Protein AF-A0A146KV59-F1 (afdb_monomer_lite)

Radius of gyration: 16.78 Å; chains: 1; bounding box: 34×30×45 Å

pLDDT: mean 91.23, std 6.35, range [60.94, 98.06]

Sequence (127 aa):
MALVHEIVENDPMISLMVKMTQGGEPTAEVKINKEGWMLCKAYLQYAERIRKFKVRPDDVWIVSFPKCGTTWSQEMLWLLRNNCDLEKANSTDLYTRAPFLELKAIIGDVDALPDTIETADRLPSPR

Foldseek 3Di:
DDWDKDFAPPDPVQVVVCVVCVVVFFGFRMQTDPVGDTAGPLLVVCVVVLVPQDDDPQEDDDDDPPPPCVLVVLLVVLCVVVVNPVVCSVVDDSCLSPNDLCPCSRPPDDPPDDNRVVSVNPDDPPD

Structure (mmCIF, N/CA/C/O backbone):
data_AF-A0A146KV59-F1
#
_entry.id   AF-A0A146KV59-F1
#
loop_
_atom_site.group_PDB
_atom_site.id
_atom_site.type_symbol
_atom_site.label_atom_id
_atom_site.label_alt_id
_atom_site.label_comp_id
_atom_site.label_asym_id
_atom_site.label_entity_id
_atom_site.label_seq_id
_atom_site.pdbx_PDB_ins_code
_atom_site.Cartn_x
_atom_site.Cartn_y
_atom_site.Cartn_z
_atom_site.occupancy
_atom_site.B_iso_or_equiv
_atom_site.auth_seq_id
_atom_site.auth_comp_id
_atom_site.auth_asym_id
_atom_site.auth_atom_id
_atom_site.pdbx_PDB_model_num
ATOM 1 N N . MET A 1 1 ? -5.390 -16.460 -13.932 1.00 60.94 1 MET A N 1
ATOM 2 C CA . MET A 1 1 ? -4.985 -15.819 -15.202 1.00 60.94 1 MET A CA 1
ATOM 3 C C . MET A 1 1 ? -3.623 -15.187 -14.974 1.00 60.94 1 MET A C 1
ATOM 5 O O . MET A 1 1 ? -3.490 -14.495 -13.971 1.00 60.94 1 MET A O 1
ATOM 9 N N . ALA A 1 2 ? -2.631 -15.497 -15.812 1.00 75.31 2 ALA A N 1
ATOM 10 C CA . ALA A 1 2 ? -1.270 -14.981 -15.659 1.00 75.31 2 ALA A CA 1
ATOM 11 C C . ALA A 1 2 ? -1.219 -13.462 -15.904 1.00 75.31 2 ALA A C 1
ATOM 13 O O . ALA A 1 2 ? -1.983 -12.945 -16.724 1.00 75.31 2 ALA A O 1
ATOM 14 N N . LEU A 1 3 ? -0.337 -12.759 -15.190 1.00 85.50 3 LEU A N 1
ATOM 15 C CA . LEU A 1 3 ? -0.108 -11.327 -15.373 1.00 85.50 3 LEU A CA 1
ATOM 16 C C . LEU A 1 3 ? 0.567 -11.069 -16.729 1.00 85.50 3 LEU A C 1
ATOM 18 O O . LEU A 1 3 ? 1.740 -11.386 -16.922 1.00 85.50 3 LEU A O 1
ATOM 22 N N . VAL A 1 4 ? -0.172 -10.471 -17.663 1.00 90.06 4 VAL A N 1
ATOM 23 C CA . VAL A 1 4 ? 0.376 -10.010 -18.945 1.00 90.06 4 VAL A CA 1
ATOM 24 C C . VAL A 1 4 ? 1.062 -8.665 -18.727 1.00 90.06 4 VAL A C 1
ATOM 26 O O . VAL A 1 4 ? 0.429 -7.735 -18.223 1.00 90.06 4 VAL A O 1
ATOM 29 N N . HIS A 1 5 ? 2.335 -8.570 -19.104 1.00 92.00 5 HIS A N 1
ATOM 30 C CA . HIS A 1 5 ? 3.131 -7.359 -18.954 1.00 92.00 5 HIS A CA 1
ATOM 31 C C . HIS A 1 5 ? 4.189 -7.230 -20.054 1.00 92.00 5 HIS A C 1
ATOM 33 O O . HIS A 1 5 ? 4.567 -8.219 -20.683 1.00 92.00 5 HIS A O 1
ATOM 39 N N . GLU A 1 6 ? 4.669 -6.009 -20.241 1.00 92.44 6 GLU A N 1
ATOM 40 C CA . GLU A 1 6 ? 5.762 -5.631 -21.131 1.00 92.44 6 GLU A CA 1
ATOM 41 C C . GLU A 1 6 ? 6.709 -4.711 -20.354 1.00 92.44 6 GLU A C 1
ATOM 43 O O . GLU A 1 6 ? 6.268 -3.746 -19.728 1.00 92.44 6 GLU A O 1
ATOM 48 N N . ILE A 1 7 ? 8.006 -5.022 -20.358 1.00 91.75 7 ILE A N 1
ATOM 49 C CA . ILE A 1 7 ? 9.025 -4.121 -19.814 1.00 91.75 7 ILE A CA 1
ATOM 50 C C . ILE A 1 7 ? 9.352 -3.104 -20.902 1.00 91.75 7 ILE A C 1
ATOM 52 O O . ILE A 1 7 ? 9.726 -3.479 -22.011 1.00 91.75 7 ILE A O 1
ATOM 56 N N . VAL A 1 8 ? 9.204 -1.825 -20.578 1.00 90.38 8 VAL A N 1
ATOM 57 C CA . VAL A 1 8 ? 9.475 -0.722 -21.493 1.00 90.38 8 VAL A CA 1
ATOM 58 C C . VAL A 1 8 ? 10.958 -0.376 -21.412 1.00 90.38 8 VAL A C 1
ATOM 60 O O . VAL A 1 8 ? 11.423 0.234 -20.450 1.00 90.38 8 VAL A O 1
ATOM 63 N N . GLU A 1 9 ? 11.712 -0.788 -22.425 1.00 89.06 9 GLU A N 1
ATOM 64 C CA . GLU A 1 9 ? 13.148 -0.530 -22.522 1.00 89.06 9 GLU A CA 1
ATOM 65 C C . GLU A 1 9 ? 13.442 0.733 -23.341 1.00 89.06 9 GLU A C 1
ATOM 67 O O . GLU A 1 9 ? 12.798 0.998 -24.353 1.00 89.06 9 GLU A O 1
ATOM 72 N N . ASN A 1 10 ? 14.470 1.486 -22.935 1.00 87.50 10 ASN A N 1
ATOM 73 C CA . ASN A 1 10 ? 15.012 2.638 -23.671 1.00 87.50 10 ASN A CA 1
ATOM 74 C C . ASN A 1 10 ? 14.010 3.772 -23.968 1.00 87.50 10 ASN A C 1
ATOM 76 O O . ASN A 1 10 ? 14.208 4.544 -24.907 1.00 87.50 10 ASN A O 1
ATOM 80 N N . ASP A 1 11 ? 12.953 3.909 -23.166 1.00 91.06 11 ASP A N 1
ATOM 81 C CA . ASP A 1 11 ? 12.012 5.016 -23.316 1.00 91.06 11 ASP A CA 1
ATOM 82 C C . ASP A 1 11 ? 12.653 6.350 -22.866 1.00 91.06 11 ASP A C 1
ATOM 84 O O . ASP A 1 11 ? 13.236 6.434 -21.771 1.00 91.06 11 ASP A O 1
ATOM 88 N N . PRO A 1 12 ? 12.576 7.413 -23.691 1.00 93.69 12 PRO A N 1
ATOM 89 C CA . PRO A 1 12 ? 13.221 8.688 -23.394 1.00 93.69 12 PRO A CA 1
ATOM 90 C C . PRO A 1 12 ? 12.582 9.418 -22.205 1.00 93.69 12 PRO A C 1
ATOM 92 O O . PRO A 1 12 ? 13.287 10.133 -21.490 1.00 93.69 12 PRO A O 1
ATOM 95 N N . MET A 1 13 ? 11.283 9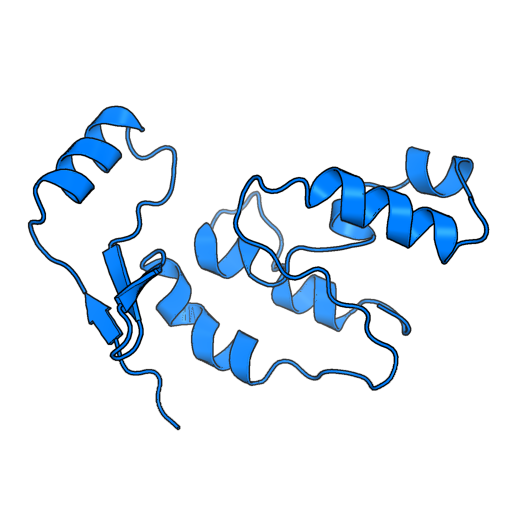.233 -21.956 1.00 90.88 13 MET A N 1
ATOM 96 C CA . MET A 1 13 ? 10.585 9.836 -20.819 1.00 90.88 13 MET A CA 1
ATOM 97 C C . MET A 1 13 ? 10.952 9.136 -19.516 1.00 90.88 13 MET A C 1
ATOM 99 O O . MET A 1 13 ? 11.248 9.813 -18.534 1.00 90.88 13 MET A O 1
ATOM 103 N N . ILE A 1 14 ? 11.006 7.803 -19.507 1.00 89.75 14 ILE A N 1
ATOM 104 C CA . ILE A 1 14 ? 11.480 7.036 -18.344 1.00 89.75 14 ILE A CA 1
ATOM 105 C C . ILE A 1 14 ? 12.922 7.431 -18.021 1.00 89.75 14 ILE A C 1
ATOM 107 O O . ILE A 1 14 ? 13.223 7.787 -16.882 1.00 89.75 14 ILE A O 1
ATOM 111 N N . SER A 1 15 ? 13.794 7.468 -19.032 1.00 89.69 15 SER A N 1
ATOM 112 C CA . SER A 1 15 ? 15.196 7.877 -18.868 1.00 89.69 15 SER A CA 1
ATOM 113 C C . SER A 1 15 ? 15.321 9.291 -18.289 1.00 89.69 15 SER A C 1
ATOM 115 O O . SER A 1 15 ? 16.149 9.548 -17.411 1.00 89.69 15 SER A O 1
ATOM 117 N N . LEU A 1 16 ? 14.474 10.217 -18.751 1.00 91.25 16 LEU A N 1
ATOM 118 C CA . LEU A 1 16 ? 14.406 11.573 -18.220 1.00 91.25 16 LEU A CA 1
ATOM 119 C C . LEU A 1 16 ? 13.928 11.590 -16.763 1.00 91.25 16 LEU A C 1
ATOM 121 O O . LEU A 1 16 ? 14.533 12.289 -15.953 1.00 91.25 16 LEU A O 1
ATOM 125 N N . MET A 1 17 ? 12.892 10.824 -16.413 1.00 89.94 17 MET A N 1
ATOM 126 C CA . MET A 1 17 ? 12.388 10.752 -15.039 1.00 89.94 17 MET A CA 1
ATOM 127 C C . MET A 1 17 ? 13.448 10.214 -14.081 1.00 89.94 17 MET A C 1
ATOM 129 O O . MET A 1 17 ? 13.712 10.875 -13.083 1.00 89.94 17 MET A O 1
ATOM 133 N N . VAL A 1 18 ? 14.126 9.109 -14.417 1.00 87.94 18 VAL A N 1
ATOM 134 C CA . VAL A 1 18 ? 15.225 8.558 -13.599 1.00 87.94 18 VAL A CA 1
ATOM 135 C C . VAL A 1 18 ? 16.309 9.609 -13.366 1.00 87.94 18 VAL A C 1
ATOM 137 O O . VAL A 1 18 ? 16.785 9.790 -12.244 1.00 87.94 18 VAL A O 1
ATOM 140 N N . LYS A 1 19 ? 16.687 10.343 -14.421 1.00 90.62 19 LYS A N 1
ATOM 141 C CA . LYS A 1 19 ? 17.673 11.423 -14.318 1.00 90.62 19 LYS A CA 1
ATOM 142 C C . LYS A 1 19 ? 17.198 12.550 -13.395 1.00 90.62 19 LYS A C 1
ATOM 144 O O . LYS A 1 19 ? 17.997 13.055 -12.611 1.00 90.62 19 LYS A O 1
ATOM 149 N N . MET A 1 20 ? 15.933 12.958 -13.490 1.00 91.44 20 MET A N 1
ATOM 150 C CA . MET A 1 20 ? 15.375 14.067 -12.703 1.00 91.44 20 MET A CA 1
ATOM 151 C C . MET A 1 20 ? 15.150 13.699 -11.236 1.00 91.44 20 MET A C 1
ATOM 153 O O . MET A 1 20 ? 15.333 14.547 -10.366 1.00 91.44 20 MET A O 1
ATOM 157 N N . THR A 1 21 ? 14.803 12.444 -10.952 1.00 88.94 21 THR A N 1
ATOM 158 C CA . THR A 1 21 ? 14.632 11.932 -9.585 1.00 88.94 21 THR A CA 1
ATOM 159 C C . THR A 1 21 ? 15.948 11.463 -8.966 1.00 88.94 21 THR A C 1
ATOM 161 O O . THR A 1 21 ? 15.970 11.121 -7.789 1.00 88.94 21 THR A O 1
ATOM 164 N N . GLN A 1 22 ? 17.045 11.440 -9.736 1.00 86.25 22 GLN A N 1
ATOM 165 C CA . GLN A 1 22 ? 18.354 10.905 -9.333 1.00 86.25 22 GLN A CA 1
ATOM 166 C C . GLN A 1 22 ? 18.269 9.452 -8.832 1.00 86.25 22 GLN A C 1
ATOM 168 O O . GLN A 1 22 ? 19.045 9.034 -7.976 1.00 86.25 22 GLN A O 1
ATOM 173 N N . GLY A 1 23 ? 17.293 8.689 -9.335 1.00 77.00 23 GLY A N 1
ATOM 174 C CA . GLY A 1 23 ? 16.987 7.339 -8.853 1.00 77.00 23 GLY A CA 1
ATOM 175 C C . GLY A 1 23 ? 16.379 7.278 -7.446 1.00 77.00 23 GLY A C 1
ATOM 176 O O . GLY A 1 23 ? 16.224 6.185 -6.914 1.00 77.00 23 GLY A O 1
ATOM 177 N N . GLY A 1 24 ? 16.027 8.418 -6.842 1.00 77.56 24 GLY A N 1
ATOM 178 C CA . GLY A 1 24 ? 15.402 8.480 -5.518 1.00 77.56 24 GLY A CA 1
ATOM 179 C C . GLY A 1 24 ? 13.941 8.031 -5.498 1.00 77.56 24 GLY A C 1
ATOM 180 O O . GLY A 1 24 ? 13.434 7.678 -4.440 1.00 77.56 24 GLY A O 1
ATOM 181 N N . GLU A 1 25 ? 13.280 8.013 -6.657 1.00 79.12 25 GLU A N 1
ATOM 182 C CA . GLU A 1 25 ? 11.899 7.553 -6.797 1.00 79.12 25 GLU A CA 1
ATOM 183 C C . GLU A 1 25 ? 11.819 6.438 -7.847 1.00 79.12 25 GLU A C 1
ATOM 185 O O . GLU A 1 25 ? 12.415 6.586 -8.924 1.00 79.12 25 GLU A O 1
ATOM 190 N N . PRO A 1 26 ? 11.074 5.350 -7.575 1.00 76.69 26 PRO A N 1
ATOM 191 C CA . PRO A 1 26 ? 10.822 4.299 -8.550 1.00 76.69 26 PRO A CA 1
ATOM 192 C C . PRO A 1 26 ? 10.158 4.866 -9.807 1.00 76.69 26 PRO A C 1
ATOM 194 O O . PRO A 1 26 ? 9.134 5.549 -9.735 1.00 76.69 26 PRO A O 1
ATOM 197 N N . THR A 1 27 ? 10.717 4.566 -10.976 1.00 81.44 27 THR A N 1
ATOM 198 C CA . THR A 1 27 ? 10.071 4.894 -12.247 1.00 81.44 27 THR A CA 1
ATOM 199 C C . THR A 1 27 ? 9.087 3.806 -12.658 1.00 81.44 27 THR A C 1
ATOM 201 O O . THR A 1 27 ? 9.054 2.724 -12.083 1.00 81.44 27 THR A O 1
ATOM 204 N N . ALA A 1 28 ? 8.202 4.115 -13.604 1.00 84.94 28 ALA A N 1
ATOM 205 C CA . ALA A 1 28 ? 7.216 3.164 -14.095 1.00 84.94 28 ALA A CA 1
ATOM 206 C C . ALA A 1 28 ? 7.728 2.541 -15.402 1.00 84.94 28 ALA A C 1
ATOM 208 O O . ALA A 1 28 ? 7.532 3.109 -16.474 1.00 84.94 28 ALA A O 1
ATOM 209 N N . GLU A 1 29 ? 8.436 1.412 -15.306 1.00 89.94 29 GLU A N 1
ATOM 210 C CA . GLU A 1 29 ? 9.076 0.734 -16.449 1.00 89.94 29 GLU A CA 1
ATOM 211 C C . GLU A 1 29 ? 8.312 -0.483 -16.958 1.00 89.94 29 GLU A C 1
ATOM 213 O O . GLU A 1 29 ? 8.763 -1.163 -17.878 1.00 89.94 29 GLU A O 1
ATOM 218 N N . VAL A 1 30 ? 7.168 -0.796 -16.358 1.00 91.44 30 VAL A N 1
ATOM 219 C CA . VAL A 1 30 ? 6.388 -1.971 -16.725 1.00 91.44 30 VAL A CA 1
ATOM 220 C C . VAL A 1 30 ? 4.994 -1.555 -17.129 1.00 91.44 30 VAL A C 1
ATOM 222 O O . VAL A 1 30 ? 4.228 -1.021 -16.329 1.00 91.44 30 VAL A O 1
ATOM 225 N N . LYS A 1 31 ? 4.644 -1.877 -18.368 1.00 91.88 31 LYS A N 1
ATOM 226 C CA . LYS A 1 31 ? 3.286 -1.780 -18.872 1.00 91.88 31 LYS A CA 1
ATOM 227 C C . LYS A 1 31 ? 2.540 -3.061 -18.523 1.00 91.88 31 LYS A C 1
ATOM 229 O O . LYS A 1 31 ? 2.897 -4.150 -18.969 1.00 91.88 31 LYS A O 1
ATOM 234 N N . ILE A 1 32 ? 1.505 -2.942 -17.708 1.00 89.56 32 ILE A N 1
ATOM 235 C CA . ILE A 1 32 ? 0.628 -4.042 -17.316 1.00 89.56 32 ILE A CA 1
ATOM 236 C C . ILE A 1 32 ? -0.606 -4.036 -18.208 1.00 89.56 32 ILE A C 1
ATOM 238 O O . ILE A 1 32 ? -1.188 -2.980 -18.433 1.00 89.56 32 ILE A O 1
ATOM 242 N N . ASN A 1 33 ? -1.026 -5.235 -18.631 1.00 82.62 33 ASN A N 1
ATOM 243 C CA . ASN A 1 33 ? -2.234 -5.532 -19.406 1.00 82.62 33 ASN A CA 1
ATOM 244 C C . ASN A 1 33 ? -2.347 -4.795 -20.770 1.00 82.62 33 ASN A C 1
ATOM 246 O O . ASN A 1 33 ? -1.432 -4.110 -21.218 1.00 82.62 33 ASN A O 1
ATOM 250 N N . LYS A 1 34 ? -3.466 -5.005 -21.487 1.00 68.00 34 LYS A N 1
ATOM 251 C CA . LYS A 1 34 ? -3.717 -4.380 -22.804 1.00 68.00 34 LYS A CA 1
ATOM 252 C C . LYS A 1 34 ? -4.083 -2.891 -22.722 1.00 68.00 34 LYS A C 1
ATOM 254 O O . LYS A 1 34 ? -3.958 -2.191 -23.720 1.00 68.00 34 LYS A O 1
ATOM 259 N N . GLU A 1 35 ? -4.553 -2.435 -21.567 1.00 72.25 35 GLU A N 1
ATOM 260 C CA . GLU A 1 35 ? -5.017 -1.066 -21.306 1.00 72.25 35 GLU A CA 1
ATOM 261 C C . GLU A 1 35 ? -3.846 -0.123 -21.001 1.00 72.25 35 GLU A C 1
ATOM 263 O O . GLU A 1 35 ? -3.964 1.079 -21.210 1.00 72.25 35 GLU A O 1
ATOM 268 N N . GLY A 1 36 ? -2.689 -0.667 -20.600 1.00 78.12 36 GLY A N 1
ATOM 269 C CA . GLY A 1 36 ? -1.426 0.064 -20.584 1.00 78.12 36 GLY A CA 1
ATOM 270 C C . GLY A 1 36 ? -1.116 0.809 -19.290 1.00 78.12 36 GLY A C 1
ATOM 271 O O . GLY A 1 36 ? -0.513 1.878 -19.338 1.00 78.12 36 GLY A O 1
ATOM 272 N N . TRP A 1 37 ? -1.501 0.254 -18.140 1.00 88.12 37 TRP A N 1
ATOM 273 C CA . TRP A 1 37 ? -1.133 0.812 -16.837 1.00 88.12 37 TRP A CA 1
ATOM 274 C C . TRP A 1 37 ? 0.375 0.710 -16.615 1.00 88.12 37 TRP A C 1
ATOM 276 O O . TRP A 1 37 ? 0.957 -0.352 -16.824 1.00 88.12 37 TRP A O 1
ATOM 286 N N . MET A 1 38 ? 0.998 1.793 -16.158 1.00 89.94 38 MET A N 1
ATOM 287 C CA . MET A 1 38 ? 2.435 1.836 -15.898 1.00 89.94 38 MET A CA 1
ATOM 288 C C . MET A 1 38 ? 2.702 1.595 -14.410 1.00 89.94 38 MET A C 1
ATOM 290 O O . MET A 1 38 ? 2.203 2.341 -13.568 1.00 89.94 38 MET A O 1
ATOM 294 N N . LEU A 1 39 ? 3.485 0.566 -14.087 1.00 91.44 39 LEU A N 1
ATOM 295 C CA . LEU A 1 39 ? 3.929 0.232 -12.732 1.00 91.44 39 LEU A CA 1
ATOM 296 C C . LEU A 1 39 ? 5.452 0.080 -12.678 1.00 91.44 39 LEU A C 1
ATOM 298 O O . LEU A 1 39 ? 6.118 -0.103 -13.698 1.00 91.44 39 LEU A O 1
ATOM 302 N N . CYS A 1 40 ? 5.998 0.138 -11.467 1.00 90.44 40 CYS A N 1
ATOM 303 C CA . CYS A 1 40 ? 7.418 -0.072 -11.209 1.00 90.44 40 CYS A CA 1
ATOM 304 C C . CYS A 1 40 ? 7.814 -1.529 -11.444 1.00 90.44 40 CYS A C 1
ATOM 306 O O . CYS A 1 40 ? 7.042 -2.450 -11.154 1.00 90.44 40 CYS A O 1
ATOM 308 N N . LYS A 1 41 ? 9.051 -1.762 -11.887 1.00 89.94 41 LYS A N 1
ATOM 309 C CA . LYS A 1 41 ? 9.573 -3.119 -12.119 1.00 89.94 41 LYS A CA 1
ATOM 310 C C . LYS A 1 41 ? 9.485 -4.042 -10.900 1.00 89.94 41 LYS A C 1
ATOM 312 O O . LYS A 1 41 ? 9.229 -5.236 -11.065 1.00 89.94 41 LYS A O 1
ATOM 317 N N . ALA A 1 42 ? 9.630 -3.491 -9.693 1.00 91.06 42 ALA A N 1
ATOM 318 C CA . ALA A 1 42 ? 9.488 -4.227 -8.437 1.00 91.06 42 ALA A CA 1
ATOM 319 C C . ALA A 1 42 ? 8.131 -4.945 -8.324 1.00 91.06 42 ALA A C 1
ATOM 321 O O . ALA A 1 42 ? 8.072 -6.064 -7.813 1.00 91.06 42 ALA A O 1
ATOM 322 N N . TYR A 1 43 ? 7.058 -4.379 -8.889 1.00 92.38 43 TYR A N 1
ATOM 323 C CA . TYR A 1 43 ? 5.707 -4.927 -8.776 1.00 92.38 43 TYR A CA 1
ATOM 324 C C . TYR A 1 43 ? 5.610 -6.370 -9.275 1.00 92.38 43 TYR A C 1
ATOM 326 O O . TYR A 1 43 ? 4.898 -7.182 -8.682 1.00 92.38 43 TYR A O 1
ATOM 334 N N . LEU A 1 44 ? 6.361 -6.720 -10.323 1.00 92.25 44 LEU A N 1
ATOM 335 C CA . LEU A 1 44 ? 6.336 -8.054 -10.927 1.00 92.25 44 LEU A CA 1
ATOM 336 C C . LEU A 1 44 ? 6.677 -9.169 -9.928 1.00 92.25 44 LEU A C 1
ATOM 338 O O . LEU A 1 44 ? 6.117 -10.259 -10.022 1.00 92.25 44 LEU A O 1
ATOM 342 N N . GLN A 1 45 ? 7.540 -8.891 -8.948 1.00 93.25 45 GLN A N 1
ATOM 343 C CA . GLN A 1 45 ? 7.931 -9.856 -7.914 1.00 93.25 45 GLN A CA 1
ATOM 344 C C . GLN A 1 45 ? 6.799 -10.129 -6.912 1.00 93.25 45 GLN A C 1
ATOM 346 O O . GLN A 1 45 ? 6.693 -11.226 -6.366 1.00 93.25 45 GLN A O 1
ATOM 351 N N . TYR A 1 46 ? 5.926 -9.145 -6.695 1.00 94.00 46 TYR A N 1
ATOM 352 C CA . TYR A 1 46 ? 4.884 -9.175 -5.667 1.00 94.00 46 TYR A CA 1
ATOM 353 C C . TYR A 1 46 ? 3.477 -9.383 -6.233 1.00 94.00 46 TYR A C 1
ATOM 355 O O . TYR A 1 46 ? 2.554 -9.703 -5.481 1.00 94.00 46 TYR A O 1
ATOM 363 N N . ALA A 1 47 ? 3.297 -9.241 -7.546 1.00 92.75 47 ALA A N 1
ATOM 364 C CA . ALA A 1 47 ? 1.994 -9.243 -8.199 1.00 92.75 47 ALA A CA 1
ATOM 365 C C . ALA A 1 47 ? 1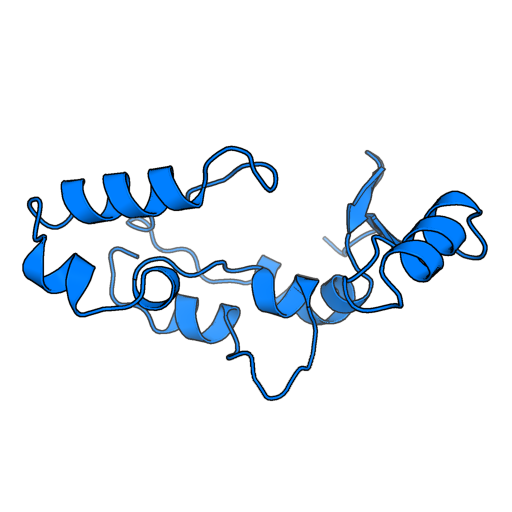.158 -10.487 -7.872 1.00 92.75 47 ALA A C 1
ATOM 367 O O . ALA A 1 47 ? -0.007 -10.368 -7.499 1.00 92.75 47 ALA A O 1
ATOM 368 N N . GLU A 1 48 ? 1.741 -11.686 -7.952 1.00 93.62 48 GLU A N 1
ATOM 369 C CA . GLU A 1 48 ? 1.022 -12.925 -7.626 1.00 93.62 48 GLU A CA 1
ATOM 370 C C . GLU A 1 48 ? 0.610 -12.994 -6.154 1.00 93.62 48 GLU A C 1
ATOM 372 O O . GLU A 1 48 ? -0.472 -13.490 -5.839 1.00 93.62 48 GLU A O 1
ATOM 377 N N . ARG A 1 49 ? 1.436 -12.468 -5.247 1.00 94.62 49 ARG A N 1
ATOM 378 C CA . ARG A 1 49 ? 1.125 -12.436 -3.818 1.00 94.62 49 ARG A CA 1
ATOM 379 C C . ARG A 1 49 ? -0.018 -11.469 -3.520 1.00 94.62 49 ARG A C 1
ATOM 381 O O . ARG A 1 49 ? -0.944 -11.849 -2.813 1.00 94.62 49 ARG A O 1
ATOM 388 N N . ILE A 1 50 ? 0.002 -10.276 -4.116 1.00 95.00 50 ILE A N 1
ATOM 389 C CA . ILE A 1 50 ? -1.094 -9.298 -4.018 1.00 95.00 50 ILE A CA 1
ATOM 390 C C . ILE A 1 50 ? -2.385 -9.887 -4.602 1.00 95.00 50 ILE A C 1
ATOM 392 O O . ILE A 1 50 ? -3.433 -9.829 -3.969 1.00 95.00 50 ILE A O 1
ATOM 396 N N . ARG A 1 51 ? -2.321 -10.531 -5.774 1.00 91.94 51 ARG A N 1
ATOM 397 C CA . ARG A 1 51 ? -3.492 -11.156 -6.423 1.00 91.94 51 ARG A CA 1
ATOM 398 C C . ARG A 1 51 ? -4.088 -12.320 -5.626 1.00 91.94 51 ARG A C 1
ATOM 400 O O . ARG A 1 51 ? -5.259 -12.633 -5.814 1.00 91.94 51 ARG A O 1
ATOM 407 N N . LYS A 1 52 ? -3.292 -12.975 -4.777 1.00 94.81 52 LYS A N 1
ATOM 408 C CA . LYS A 1 52 ? -3.716 -14.068 -3.884 1.00 94.81 52 LYS A CA 1
ATOM 409 C C . LYS A 1 52 ? -3.993 -13.601 -2.453 1.00 94.81 52 LYS A C 1
ATOM 411 O O . LYS A 1 52 ? -4.250 -14.444 -1.593 1.00 94.81 52 LYS A O 1
ATOM 416 N N . PHE A 1 53 ? -3.925 -12.296 -2.189 1.00 96.50 53 PHE A N 1
ATOM 417 C CA . PHE A 1 53 ? -4.210 -11.739 -0.876 1.00 96.50 53 PHE A CA 1
ATOM 418 C C . PHE A 1 53 ? -5.623 -12.132 -0.431 1.00 96.50 53 PHE A C 1
ATOM 420 O O . PHE A 1 53 ? -6.589 -12.013 -1.188 1.00 96.50 53 PHE A O 1
ATOM 427 N N . LYS A 1 54 ? -5.741 -12.646 0.796 1.00 95.31 54 LYS A N 1
ATOM 428 C CA . LYS A 1 54 ? -7.018 -13.114 1.335 1.00 95.31 54 LYS A CA 1
ATOM 429 C C . LYS A 1 54 ? -7.832 -11.916 1.805 1.00 95.31 54 LYS A C 1
ATOM 431 O O . LYS A 1 54 ? -7.524 -11.318 2.834 1.00 95.31 54 LYS A O 1
ATOM 436 N N . VAL A 1 55 ? -8.875 -11.591 1.051 1.00 96.25 55 VAL A N 1
ATOM 437 C CA . VAL A 1 55 ? -9.866 -10.572 1.415 1.00 96.25 55 VAL A CA 1
ATOM 438 C C . VAL A 1 55 ? -10.872 -11.173 2.393 1.00 96.25 55 VAL A C 1
ATOM 440 O O . VAL A 1 55 ? -11.261 -12.338 2.258 1.00 96.25 55 VAL A O 1
ATOM 443 N N . ARG A 1 56 ? -11.283 -10.388 3.382 1.00 96.50 56 ARG A N 1
ATOM 444 C CA . ARG A 1 56 ? -12.296 -10.743 4.376 1.00 96.50 56 ARG A CA 1
ATOM 445 C C . ARG A 1 56 ? -13.580 -9.953 4.087 1.00 96.50 56 ARG A C 1
ATOM 447 O O . ARG A 1 56 ? -13.495 -8.854 3.541 1.00 96.50 56 ARG A O 1
ATOM 454 N N . PRO A 1 57 ? -14.771 -10.483 4.423 1.00 97.12 57 PRO A N 1
ATOM 455 C CA . PRO A 1 57 ? -16.042 -9.822 4.105 1.00 97.12 57 PRO A CA 1
ATOM 456 C C . PRO A 1 57 ? -16.218 -8.432 4.729 1.00 97.12 57 PRO A C 1
ATOM 458 O O . PRO A 1 57 ? -17.063 -7.667 4.274 1.00 97.12 57 PRO A O 1
ATOM 461 N N . ASP A 1 58 ? -15.460 -8.132 5.781 1.00 96.25 58 ASP A N 1
ATOM 462 C CA . ASP A 1 58 ? -15.541 -6.909 6.571 1.00 96.25 58 ASP A CA 1
ATOM 463 C C . ASP A 1 58 ? -14.363 -5.944 6.352 1.00 96.25 58 ASP A C 1
ATOM 465 O O . ASP A 1 58 ? -14.296 -4.911 7.023 1.00 96.25 58 ASP A O 1
ATOM 469 N N . ASP A 1 59 ? -13.462 -6.257 5.415 1.00 96.31 59 ASP A N 1
ATOM 470 C CA . ASP A 1 59 ? -12.385 -5.350 5.012 1.00 96.31 59 ASP A CA 1
ATOM 471 C C . ASP A 1 59 ? -12.943 -4.070 4.395 1.00 96.31 59 ASP A C 1
ATOM 473 O O . ASP A 1 59 ? -13.892 -4.108 3.600 1.00 96.31 59 ASP A O 1
ATOM 477 N N . VAL A 1 60 ? -12.282 -2.945 4.662 1.00 95.38 60 VAL A N 1
ATOM 478 C CA . VAL A 1 60 ? -12.558 -1.698 3.950 1.00 95.38 60 VAL A CA 1
ATOM 479 C C . VAL A 1 60 ? -11.353 -1.235 3.153 1.00 95.38 60 VAL A C 1
ATOM 481 O O . VAL A 1 60 ? -10.236 -1.133 3.643 1.00 95.38 60 VAL A O 1
ATOM 484 N N . TRP A 1 61 ? -11.609 -0.920 1.886 1.00 96.06 61 TRP A N 1
ATOM 485 C CA . TRP A 1 61 ? -10.587 -0.533 0.928 1.00 96.06 61 TRP A CA 1
ATOM 486 C C . TRP A 1 61 ? -10.745 0.932 0.552 1.00 96.06 61 TRP A C 1
ATOM 488 O O . TRP A 1 61 ? -11.822 1.371 0.148 1.00 96.06 61 TRP A O 1
ATOM 498 N N . ILE A 1 62 ? -9.643 1.672 0.623 1.00 96.50 62 ILE A N 1
ATOM 499 C CA . ILE A 1 62 ? -9.522 2.984 -0.007 1.00 96.50 62 ILE A CA 1
ATOM 500 C C . ILE A 1 62 ? -8.741 2.773 -1.297 1.00 96.50 62 ILE A C 1
ATOM 502 O O . ILE A 1 62 ? -7.561 2.440 -1.267 1.00 96.50 62 ILE A O 1
ATOM 506 N N . VAL A 1 63 ? -9.419 2.947 -2.430 1.00 95.94 63 VAL A N 1
ATOM 507 C CA . VAL A 1 63 ? -8.839 2.757 -3.762 1.00 95.94 63 VAL A CA 1
ATOM 508 C C . VAL A 1 63 ? -8.846 4.091 -4.488 1.00 95.94 63 VAL A C 1
ATOM 510 O O . VAL A 1 63 ? -9.905 4.671 -4.724 1.00 95.94 63 VAL A O 1
ATOM 513 N N . SER A 1 64 ? -7.669 4.585 -4.855 1.00 94.19 64 SER A N 1
ATOM 514 C CA . SER A 1 64 ? -7.535 5.804 -5.648 1.00 94.19 64 SER A CA 1
ATOM 515 C C . SER A 1 64 ? -6.238 5.801 -6.448 1.00 94.19 64 SER A C 1
ATOM 517 O O . SER A 1 64 ? -5.349 4.982 -6.225 1.00 94.19 64 SER A O 1
ATOM 519 N N . PHE A 1 65 ? -6.090 6.785 -7.332 1.00 91.75 65 PHE A N 1
ATOM 520 C CA . PHE A 1 65 ? -4.777 7.120 -7.871 1.00 91.75 65 PHE A CA 1
ATOM 521 C C . PHE A 1 65 ? -3.893 7.788 -6.804 1.00 91.75 65 PHE A C 1
ATOM 523 O O . PHE A 1 65 ? -4.419 8.391 -5.853 1.00 91.75 65 PHE A O 1
ATOM 530 N N . PRO A 1 66 ? -2.555 7.700 -6.938 1.00 90.00 66 PRO A N 1
ATOM 531 C CA . PRO A 1 66 ? -1.636 8.393 -6.050 1.00 90.00 66 PRO A CA 1
ATOM 532 C C . PRO A 1 66 ? -1.927 9.895 -6.005 1.00 90.00 66 PRO A C 1
ATOM 534 O O . PRO A 1 66 ? -2.234 10.514 -7.020 1.00 90.00 66 PRO A O 1
ATOM 537 N N . LYS A 1 67 ? -1.774 10.489 -4.816 1.00 91.56 67 LYS A N 1
ATOM 538 C CA . LYS A 1 67 ? -1.933 11.934 -4.560 1.00 91.56 67 LYS A CA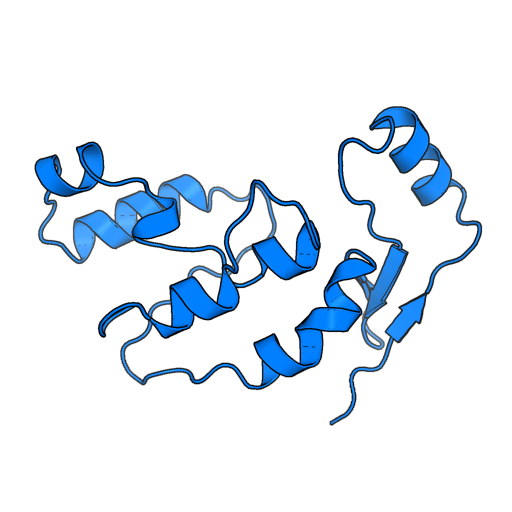 1
ATOM 539 C C . LYS A 1 67 ? -3.364 12.488 -4.689 1.00 91.56 67 LYS A C 1
ATOM 541 O O . LYS A 1 67 ? -3.544 13.697 -4.619 1.00 91.56 67 LYS A O 1
ATOM 546 N N . CYS A 1 68 ? -4.391 11.640 -4.750 1.00 95.75 68 CYS A N 1
ATOM 547 C CA . CYS A 1 68 ? -5.802 12.061 -4.744 1.00 95.75 68 CYS A CA 1
ATOM 548 C C . CYS A 1 68 ? -6.421 12.207 -3.334 1.00 95.75 68 CYS A C 1
ATOM 550 O O . CYS A 1 68 ? -7.633 12.092 -3.186 1.00 95.75 68 CYS A O 1
ATOM 552 N N . GLY A 1 69 ? -5.612 12.443 -2.291 1.00 95.00 69 GLY A N 1
ATOM 553 C CA . GLY A 1 69 ? -6.107 12.658 -0.921 1.00 95.00 69 GLY A CA 1
ATOM 554 C C . GLY A 1 69 ? -6.258 11.402 -0.051 1.00 95.00 69 GLY A C 1
ATOM 555 O O . GLY A 1 69 ? -6.917 11.470 0.984 1.00 95.00 69 GLY A O 1
ATOM 556 N N . THR A 1 70 ? -5.619 10.283 -0.416 1.00 96.06 70 THR A N 1
ATOM 557 C CA . THR A 1 70 ? -5.683 9.007 0.331 1.00 96.06 70 THR A CA 1
ATOM 558 C C . THR A 1 70 ? -5.395 9.149 1.815 1.00 96.06 70 THR A C 1
ATOM 560 O O . THR A 1 70 ? -6.146 8.610 2.615 1.00 96.06 70 THR A O 1
ATOM 563 N N . THR A 1 71 ? -4.369 9.912 2.193 1.00 96.25 71 THR A N 1
ATOM 564 C CA . THR A 1 71 ? -3.988 10.121 3.597 1.00 96.25 71 THR A CA 1
ATOM 565 C C . THR A 1 71 ? -5.143 10.686 4.426 1.00 96.25 71 THR A C 1
ATOM 567 O O . THR A 1 71 ? -5.442 10.181 5.503 1.00 96.25 71 THR A O 1
ATOM 570 N N . TRP A 1 72 ? -5.844 11.696 3.901 1.00 96.94 72 TRP A N 1
ATOM 571 C CA . TRP A 1 72 ? -7.012 12.276 4.569 1.00 96.94 72 TRP A CA 1
ATOM 572 C C . TRP A 1 72 ? -8.183 11.294 4.610 1.00 96.94 72 TRP A C 1
ATOM 574 O O . TRP A 1 72 ? -8.851 11.178 5.634 1.00 96.94 72 TRP A O 1
ATOM 584 N N . SER A 1 73 ? -8.425 10.556 3.523 1.00 97.25 73 SER A N 1
ATOM 585 C CA . SER A 1 73 ? -9.466 9.524 3.489 1.00 97.25 73 SER A CA 1
ATOM 586 C C . SER A 1 73 ? -9.205 8.396 4.491 1.00 97.25 73 SER A C 1
ATOM 588 O O . SER A 1 73 ? -10.141 7.983 5.171 1.00 97.25 73 SER A O 1
ATOM 590 N N . GLN A 1 74 ? -7.957 7.932 4.613 1.00 96.88 74 GLN A N 1
ATOM 591 C CA . GLN A 1 74 ? -7.540 6.911 5.579 1.00 96.88 74 GLN A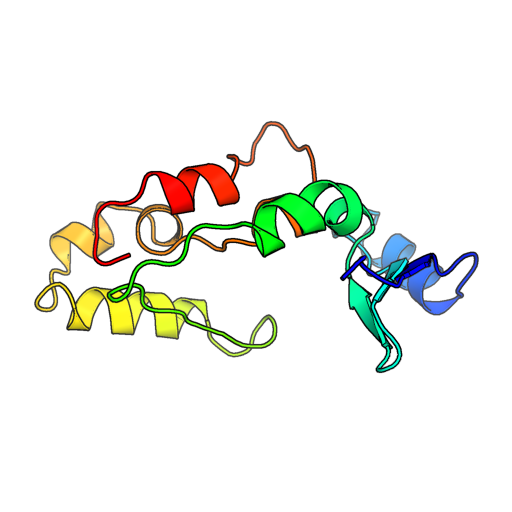 CA 1
ATOM 592 C C . GLN A 1 74 ? -7.810 7.387 7.002 1.00 96.88 74 GLN A C 1
ATOM 594 O O . GLN A 1 74 ? -8.451 6.673 7.771 1.00 96.88 74 GLN A O 1
ATOM 599 N N . GLU A 1 75 ? -7.395 8.610 7.329 1.00 97.69 75 GLU A N 1
ATOM 600 C CA . GLU A 1 75 ? -7.554 9.148 8.677 1.00 97.69 75 GLU A CA 1
ATOM 601 C C . GLU A 1 75 ? -9.025 9.355 9.052 1.00 97.69 75 GLU A C 1
ATOM 603 O O . GLU A 1 75 ? -9.475 8.880 10.095 1.00 97.69 75 GLU A O 1
ATOM 608 N N . MET A 1 76 ? -9.804 9.997 8.177 1.00 97.56 76 MET A N 1
ATOM 609 C CA . MET A 1 76 ? -11.229 10.231 8.422 1.00 97.56 76 MET A CA 1
ATOM 610 C C . MET A 1 76 ? -12.005 8.920 8.557 1.00 97.56 76 MET A C 1
ATOM 612 O O . MET A 1 76 ? -12.802 8.770 9.482 1.00 97.56 76 MET A O 1
ATOM 616 N N . LEU A 1 77 ? -11.777 7.960 7.657 1.00 96.44 77 LEU A N 1
ATOM 617 C CA . LEU A 1 77 ? -12.464 6.673 7.706 1.00 96.44 77 LEU A CA 1
ATOM 618 C C . LEU A 1 77 ? -12.097 5.900 8.973 1.00 96.44 77 LEU A C 1
ATOM 620 O O . LEU A 1 77 ? -12.984 5.345 9.625 1.00 96.44 77 LEU A O 1
ATOM 624 N N . TRP A 1 78 ? -10.810 5.878 9.331 1.00 96.56 78 TRP A N 1
ATOM 625 C CA . TRP A 1 78 ? -10.356 5.198 10.535 1.00 96.56 78 TRP A CA 1
ATOM 626 C C . TRP A 1 78 ? -11.008 5.804 11.781 1.00 96.56 78 TRP A C 1
ATOM 628 O O . TRP A 1 78 ? -11.568 5.063 12.586 1.00 96.56 78 TRP A O 1
ATOM 638 N N . LEU A 1 79 ? -11.036 7.134 11.906 1.00 97.31 79 LEU A N 1
ATOM 639 C CA . LEU A 1 79 ? -11.700 7.814 13.022 1.00 97.31 79 LEU A CA 1
ATOM 640 C C . LEU A 1 79 ? -13.195 7.494 13.080 1.00 97.31 79 LEU A C 1
ATOM 642 O O . LEU A 1 79 ? -13.680 7.072 14.127 1.00 97.31 79 LEU A O 1
ATOM 646 N N . LEU A 1 80 ? -13.920 7.611 11.964 1.00 96.75 80 LEU A N 1
ATOM 647 C CA . LEU A 1 80 ? -15.357 7.307 11.915 1.00 96.75 80 LEU A CA 1
ATOM 648 C C . LEU A 1 80 ? -15.667 5.869 12.352 1.00 96.75 80 LEU A C 1
ATOM 650 O O . LEU A 1 80 ? -16.681 5.621 13.001 1.00 96.75 80 LEU A O 1
ATOM 654 N N . ARG A 1 81 ? -14.790 4.917 12.022 1.00 94.25 81 ARG A N 1
ATOM 655 C CA . ARG A 1 81 ? -14.941 3.502 12.395 1.00 94.25 81 ARG A CA 1
ATOM 656 C C . ARG A 1 81 ? -14.534 3.195 13.830 1.00 94.25 81 ARG A C 1
ATOM 658 O O . ARG A 1 81 ? -15.025 2.219 14.388 1.00 94.25 81 ARG A O 1
ATOM 665 N N . ASN A 1 82 ? -13.681 4.024 14.419 1.00 94.50 82 ASN A N 1
ATOM 666 C CA . ASN A 1 82 ? -13.157 3.860 15.771 1.00 94.50 82 ASN A CA 1
ATOM 667 C C . ASN A 1 82 ? -13.750 4.903 16.731 1.00 94.50 82 ASN A C 1
ATOM 669 O O . ASN A 1 82 ? -13.066 5.381 17.626 1.00 94.50 82 ASN A O 1
ATOM 673 N N . ASN A 1 83 ? -15.026 5.268 16.546 1.00 97.06 83 ASN A N 1
ATOM 674 C CA . ASN A 1 83 ? -15.772 6.187 17.421 1.00 97.06 83 ASN A CA 1
ATOM 675 C C . ASN A 1 83 ? -15.082 7.546 17.645 1.00 97.06 83 ASN A C 1
ATOM 677 O O . ASN A 1 83 ? -15.178 8.125 18.725 1.00 97.06 83 ASN A O 1
ATOM 681 N N . CYS A 1 84 ? -14.387 8.048 16.624 1.00 97.69 84 CYS A N 1
ATOM 682 C CA . CYS A 1 84 ? -13.585 9.267 16.672 1.00 97.69 84 CYS A CA 1
ATOM 683 C C . CYS A 1 84 ? -12.530 9.262 17.796 1.00 97.69 84 CYS A C 1
ATOM 685 O O . CYS A 1 84 ? -12.293 10.295 18.421 1.00 97.69 84 CYS A O 1
ATOM 687 N N . ASP A 1 85 ? -11.886 8.116 18.048 1.00 97.62 85 ASP A N 1
ATOM 688 C CA . ASP A 1 85 ? -10.797 7.975 19.022 1.00 97.62 85 ASP A CA 1
ATOM 689 C C . ASP A 1 85 ? -9.519 8.711 18.567 1.00 97.62 85 ASP A C 1
ATOM 691 O O . ASP A 1 85 ? -8.609 8.154 17.944 1.00 97.62 85 ASP A O 1
ATOM 695 N N . LEU A 1 86 ? -9.467 10.008 18.875 1.00 97.94 86 LEU A N 1
ATOM 696 C CA . LEU A 1 86 ? -8.341 10.885 18.555 1.00 97.94 86 LEU A CA 1
ATOM 697 C C . LEU A 1 86 ? -7.080 10.545 19.361 1.00 97.94 86 LEU A C 1
ATOM 699 O O . LEU A 1 86 ? -5.971 10.778 18.882 1.00 97.94 86 LEU A O 1
ATOM 703 N N . GLU A 1 87 ? -7.212 10.001 20.573 1.00 98.06 87 GLU A N 1
ATOM 704 C CA . GLU A 1 87 ? -6.054 9.616 21.390 1.00 98.06 87 GLU A CA 1
ATOM 705 C C . GLU A 1 87 ? -5.306 8.455 20.736 1.00 98.06 87 GLU A C 1
ATOM 707 O O . GLU A 1 87 ? -4.074 8.477 20.593 1.00 98.06 87 GLU A O 1
ATOM 712 N N . LYS A 1 88 ? -6.048 7.451 20.261 1.00 96.62 88 LYS A N 1
ATOM 713 C CA . LYS A 1 88 ? -5.458 6.314 19.564 1.00 96.62 88 LYS A CA 1
ATOM 714 C C . LYS A 1 88 ? -4.906 6.698 18.194 1.00 96.62 88 LYS A C 1
ATOM 716 O O . LYS A 1 88 ? -3.816 6.239 17.842 1.00 96.62 88 LYS A O 1
ATOM 721 N N . ALA A 1 89 ? -5.608 7.561 17.460 1.00 97.12 89 ALA A N 1
ATOM 722 C CA . ALA A 1 89 ? -5.139 8.087 16.180 1.00 97.12 89 ALA A CA 1
ATOM 723 C C . ALA A 1 89 ? -3.805 8.842 16.308 1.00 97.12 89 ALA A C 1
ATOM 725 O O . ALA A 1 89 ? -2.907 8.628 15.497 1.00 97.12 89 ALA A O 1
ATOM 726 N N . ASN A 1 90 ? -3.648 9.654 17.360 1.00 97.06 90 ASN A N 1
ATOM 727 C CA . ASN A 1 90 ? -2.422 10.416 17.622 1.00 97.06 90 ASN A CA 1
ATOM 728 C C . ASN A 1 90 ? -1.265 9.563 18.161 1.00 97.06 90 ASN A C 1
ATOM 730 O O . ASN A 1 90 ? -0.102 9.901 17.956 1.00 97.06 90 ASN A O 1
ATOM 734 N N . SER A 1 91 ? -1.560 8.472 18.871 1.00 97.25 91 SER A N 1
ATOM 735 C CA . SER A 1 91 ? -0.532 7.604 19.468 1.00 97.25 91 SER A CA 1
ATOM 736 C C . SER A 1 91 ? -0.054 6.479 18.548 1.00 97.25 91 SER A C 1
ATOM 738 O O . SER A 1 91 ? 0.930 5.813 18.867 1.00 97.25 91 SER A O 1
ATOM 740 N N . THR A 1 92 ? -0.739 6.234 17.427 1.00 95.19 92 THR A N 1
ATOM 741 C CA . THR A 1 92 ? -0.420 5.141 16.498 1.00 95.19 92 THR A CA 1
ATOM 742 C C . THR A 1 92 ? -0.324 5.660 15.068 1.00 95.19 92 THR A C 1
ATOM 744 O O . THR A 1 92 ? -1.275 6.248 14.556 1.00 95.19 92 THR A O 1
ATOM 747 N N . ASP A 1 93 ? 0.799 5.376 14.406 1.00 94.50 93 ASP A N 1
ATOM 748 C CA . ASP A 1 93 ? 1.046 5.778 13.020 1.00 94.50 93 ASP A CA 1
ATOM 749 C C . ASP A 1 93 ? -0.069 5.327 12.057 1.00 94.50 93 ASP A C 1
ATOM 751 O O . ASP A 1 93 ? -0.593 4.210 12.150 1.00 94.50 93 ASP A O 1
ATOM 755 N N . LEU A 1 94 ? -0.416 6.203 11.109 1.00 95.12 94 LEU A N 1
ATOM 756 C CA . LEU A 1 94 ? -1.498 5.977 10.152 1.00 95.12 94 LEU A CA 1
ATOM 757 C C . LEU A 1 94 ? -1.266 4.728 9.301 1.00 95.12 94 LEU A C 1
ATOM 759 O O . LEU A 1 94 ? -2.192 3.943 9.118 1.00 95.12 94 LEU A O 1
ATOM 763 N N . TYR A 1 95 ? -0.045 4.484 8.827 1.00 91.88 95 TYR A N 1
ATOM 764 C CA . TYR A 1 95 ? 0.247 3.331 7.971 1.00 91.88 95 TYR A CA 1
ATOM 765 C C . TYR A 1 95 ? 0.300 2.016 8.746 1.00 91.88 95 TYR A C 1
ATOM 767 O O . TYR A 1 95 ? 0.209 0.947 8.146 1.00 91.88 95 TYR A O 1
ATOM 775 N N . THR A 1 96 ? 0.373 2.079 10.077 1.00 91.56 96 THR A N 1
ATOM 776 C CA . THR A 1 96 ? 0.147 0.911 10.940 1.00 91.56 96 THR A CA 1
ATOM 777 C C . THR A 1 96 ? -1.344 0.595 11.072 1.00 91.56 96 THR A C 1
ATOM 779 O O . THR A 1 96 ? -1.724 -0.571 11.149 1.00 91.56 96 THR A O 1
ATOM 782 N N . ARG A 1 97 ? -2.197 1.625 11.091 1.00 93.19 97 ARG A N 1
ATOM 783 C CA . ARG A 1 97 ? -3.655 1.500 11.248 1.00 93.19 97 ARG A CA 1
ATOM 784 C C . ARG A 1 97 ? -4.396 1.224 9.937 1.00 93.19 97 ARG A C 1
ATOM 786 O O . ARG A 1 97 ? -5.427 0.567 9.965 1.00 93.19 97 ARG A O 1
ATOM 793 N N . ALA A 1 98 ? -3.885 1.745 8.824 1.00 94.25 98 ALA A N 1
ATOM 794 C CA . ALA A 1 98 ? -4.442 1.638 7.479 1.00 94.25 98 ALA A CA 1
ATOM 795 C C . ALA A 1 98 ? -3.291 1.518 6.451 1.00 94.25 98 ALA A C 1
ATOM 797 O O . ALA A 1 98 ? -2.915 2.511 5.819 1.00 94.25 98 ALA A O 1
ATOM 798 N N . PRO A 1 99 ? -2.674 0.331 6.307 1.00 94.12 99 PRO A N 1
ATOM 799 C CA . PRO A 1 99 ? -1.489 0.138 5.476 1.00 94.12 99 PRO A CA 1
ATOM 800 C C . PRO A 1 99 ? -1.797 0.244 3.980 1.00 94.12 99 PRO A C 1
ATOM 802 O O . PRO A 1 99 ? -2.859 -0.159 3.509 1.00 94.12 99 PRO A O 1
ATOM 805 N N . PHE A 1 100 ? -0.812 0.708 3.209 1.00 94.50 100 PHE A N 1
ATOM 806 C CA . PHE A 1 100 ? -0.812 0.569 1.752 1.00 94.50 100 PHE A CA 1
ATOM 807 C C . PHE A 1 100 ? -0.388 -0.848 1.370 1.00 94.50 100 PHE A C 1
ATOM 809 O O . PHE A 1 100 ? 0.775 -1.214 1.546 1.00 94.50 100 PHE A O 1
ATOM 816 N N . LEU A 1 101 ? -1.308 -1.645 0.825 1.00 95.56 101 LEU A N 1
ATOM 817 C CA . LEU A 1 101 ? -1.036 -3.034 0.446 1.00 95.56 101 LEU A CA 1
ATOM 818 C C . LEU A 1 101 ? 0.149 -3.140 -0.530 1.00 95.56 101 LEU A C 1
ATOM 820 O O . LEU A 1 101 ? 1.019 -3.997 -0.385 1.00 95.56 101 LEU A O 1
ATOM 824 N N . GLU A 1 102 ? 0.190 -2.248 -1.511 1.00 92.69 102 GLU A N 1
ATOM 825 C CA . GLU A 1 102 ? 1.085 -2.270 -2.662 1.00 92.69 102 GLU A CA 1
ATOM 826 C C . GLU A 1 102 ? 2.434 -1.577 -2.437 1.00 92.69 102 GLU A C 1
ATOM 828 O O . GLU A 1 102 ? 3.303 -1.668 -3.301 1.00 92.69 102 GLU A O 1
ATOM 833 N N . LEU A 1 103 ? 2.652 -0.902 -1.304 1.00 92.31 103 LEU A N 1
ATOM 834 C CA . LEU A 1 103 ? 3.832 -0.048 -1.111 1.00 92.31 103 LEU A CA 1
ATOM 835 C C . LEU A 1 103 ? 5.153 -0.821 -1.236 1.00 92.31 103 LEU A C 1
ATOM 837 O O . LEU A 1 103 ? 6.068 -0.366 -1.925 1.00 92.31 103 LEU A O 1
ATOM 841 N N . LYS A 1 104 ? 5.224 -2.032 -0.666 1.00 91.56 104 LYS A N 1
ATOM 842 C CA . LYS A 1 104 ? 6.363 -2.946 -0.851 1.00 91.56 104 LYS A CA 1
ATOM 843 C C . LYS A 1 104 ? 6.610 -3.287 -2.325 1.00 91.56 104 LYS A C 1
ATOM 845 O O . LYS A 1 104 ? 7.753 -3.381 -2.755 1.00 91.56 104 LYS A O 1
ATOM 850 N N . ALA A 1 105 ? 5.544 -3.432 -3.106 1.00 92.00 105 ALA A N 1
ATOM 851 C CA . ALA A 1 105 ? 5.611 -3.755 -4.527 1.00 92.00 105 ALA A CA 1
ATOM 852 C C . ALA A 1 105 ? 5.977 -2.550 -5.410 1.00 92.00 105 ALA A C 1
ATOM 854 O O . ALA A 1 105 ? 6.426 -2.743 -6.536 1.00 92.00 105 ALA A O 1
ATOM 855 N N . ILE A 1 106 ? 5.800 -1.322 -4.918 1.00 90.00 106 ILE A N 1
ATOM 856 C CA . ILE A 1 106 ? 6.220 -0.095 -5.609 1.00 90.00 106 ILE A CA 1
ATOM 857 C C . ILE A 1 106 ? 7.703 0.180 -5.345 1.00 90.00 106 ILE A C 1
ATOM 859 O O . ILE A 1 106 ? 8.462 0.407 -6.283 1.00 90.00 106 ILE A O 1
ATOM 863 N N . ILE A 1 107 ? 8.111 0.139 -4.075 1.00 87.81 107 ILE A N 1
ATOM 864 C CA . ILE A 1 107 ? 9.457 0.542 -3.642 1.00 87.81 107 ILE A CA 1
ATOM 865 C C . ILE A 1 107 ? 10.472 -0.601 -3.803 1.00 87.81 107 ILE A C 1
ATOM 867 O O . ILE A 1 107 ? 11.634 -0.358 -4.118 1.00 87.81 107 ILE A O 1
ATOM 871 N N . GLY A 1 108 ? 10.039 -1.852 -3.625 1.00 86.12 108 GLY A N 1
ATOM 872 C CA . GLY A 1 108 ? 10.901 -3.031 -3.666 1.00 86.12 108 GLY A CA 1
ATOM 873 C C . GLY A 1 108 ? 11.574 -3.353 -2.328 1.00 86.12 108 GLY A C 1
ATOM 874 O O . GLY A 1 108 ? 11.068 -3.054 -1.240 1.00 86.12 108 GLY A O 1
ATOM 875 N N . ASP A 1 109 ? 12.713 -4.037 -2.402 1.00 83.88 109 ASP A N 1
ATOM 876 C CA . ASP A 1 109 ? 13.476 -4.471 -1.234 1.00 83.88 109 ASP A CA 1
ATOM 877 C C . ASP A 1 109 ? 14.391 -3.371 -0.704 1.00 83.88 109 ASP A C 1
ATOM 879 O O . ASP A 1 109 ? 15.535 -3.231 -1.120 1.00 83.88 109 ASP A O 1
ATOM 883 N N . VAL A 1 110 ? 13.852 -2.592 0.236 1.00 82.44 110 VAL A N 1
ATOM 884 C CA . VAL A 1 110 ? 14.598 -1.628 1.046 1.00 82.44 110 VAL A CA 1
ATOM 885 C C . VAL A 1 110 ? 14.493 -2.015 2.521 1.00 82.44 110 VAL A C 1
ATOM 887 O O . VAL A 1 110 ? 13.396 -2.279 3.013 1.00 82.44 110 VAL A O 1
ATOM 890 N N . ASP A 1 111 ? 15.622 -2.030 3.235 1.00 80.38 111 ASP A N 1
ATOM 891 C CA . ASP A 1 111 ? 15.692 -2.492 4.634 1.00 80.38 111 ASP A CA 1
ATOM 892 C C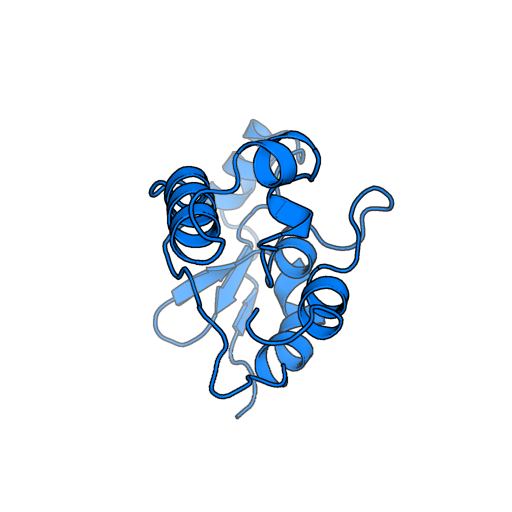 . ASP A 1 111 ? 14.804 -1.677 5.587 1.00 80.38 111 ASP A C 1
ATOM 894 O O . ASP A 1 111 ? 14.333 -2.177 6.605 1.00 80.38 111 ASP A O 1
ATOM 898 N N . ALA A 1 112 ? 14.555 -0.410 5.249 1.00 80.75 112 ALA A N 1
ATOM 899 C CA . ALA A 1 112 ? 13.765 0.505 6.064 1.00 80.75 112 ALA A CA 1
ATOM 900 C C . ALA A 1 112 ? 12.242 0.300 5.947 1.00 80.75 112 ALA A C 1
ATOM 902 O O . ALA A 1 112 ? 11.501 0.899 6.726 1.00 80.75 112 ALA A O 1
ATOM 903 N N . LEU A 1 113 ? 11.757 -0.498 4.984 1.00 81.38 113 LEU A N 1
ATOM 904 C CA . LEU A 1 113 ? 10.323 -0.667 4.743 1.00 81.38 113 LEU A CA 1
ATOM 905 C C . LEU A 1 113 ? 9.856 -2.073 5.151 1.00 81.38 113 LEU A C 1
ATOM 907 O O . LEU A 1 113 ? 10.366 -3.065 4.619 1.00 81.38 113 LEU A O 1
ATOM 911 N N . PRO A 1 114 ? 8.848 -2.186 6.036 1.00 88.25 114 PRO A N 1
ATOM 912 C CA . PRO A 1 114 ? 8.269 -3.477 6.362 1.00 88.25 114 PRO A CA 1
ATOM 913 C C . PRO A 1 114 ? 7.556 -4.083 5.149 1.00 88.25 114 PRO A C 1
ATOM 915 O O . PRO A 1 114 ? 7.157 -3.398 4.204 1.00 88.25 114 PRO A O 1
ATOM 918 N N . ASP A 1 115 ? 7.339 -5.392 5.202 1.00 92.94 115 ASP A N 1
ATOM 919 C CA . ASP A 1 115 ? 6.494 -6.082 4.238 1.00 92.94 115 ASP A CA 1
ATOM 920 C C . ASP A 1 115 ? 5.029 -5.666 4.425 1.00 92.94 115 ASP A C 1
ATOM 922 O O . ASP A 1 115 ? 4.311 -6.185 5.280 1.00 92.94 115 ASP A O 1
ATOM 926 N N . THR A 1 116 ? 4.574 -4.709 3.618 1.00 94.19 116 THR A N 1
ATOM 927 C CA . THR A 1 116 ? 3.229 -4.142 3.755 1.00 94.19 116 THR A CA 1
ATOM 928 C C . THR A 1 116 ? 2.116 -5.128 3.414 1.00 94.19 116 THR A C 1
ATOM 930 O O . THR A 1 116 ? 1.007 -4.990 3.932 1.00 94.19 116 THR A O 1
ATOM 933 N N . ILE A 1 117 ? 2.406 -6.159 2.615 1.00 95.00 117 ILE A N 1
ATOM 934 C CA . ILE A 1 117 ? 1.447 -7.224 2.308 1.00 95.00 117 ILE A CA 1
ATOM 935 C C . ILE A 1 117 ? 1.256 -8.112 3.538 1.00 95.00 117 ILE A C 1
ATOM 937 O O . ILE A 1 117 ? 0.128 -8.471 3.873 1.00 95.00 117 ILE A O 1
ATOM 941 N N . GLU A 1 118 ? 2.343 -8.448 4.235 1.00 94.19 118 GLU A N 1
ATOM 942 C CA . GLU A 1 118 ? 2.267 -9.197 5.491 1.00 94.19 118 GLU A CA 1
ATOM 943 C C . GLU A 1 118 ? 1.627 -8.379 6.615 1.00 94.19 118 GLU A C 1
ATOM 945 O O . GLU A 1 118 ? 0.778 -8.899 7.340 1.00 94.19 118 GLU A O 1
ATOM 950 N N . THR A 1 119 ? 1.979 -7.098 6.741 1.00 93.69 119 THR A N 1
ATOM 951 C CA . THR A 1 119 ? 1.361 -6.195 7.721 1.00 93.69 119 THR A CA 1
ATOM 952 C C . THR A 1 119 ? -0.157 -6.167 7.551 1.00 93.69 119 THR A C 1
ATOM 954 O O . THR A 1 119 ? -0.879 -6.371 8.525 1.00 93.69 119 THR A O 1
ATOM 957 N N . ALA A 1 120 ? -0.650 -6.004 6.319 1.00 94.88 120 ALA A N 1
ATOM 958 C CA . ALA A 1 120 ? -2.082 -6.028 6.029 1.00 94.88 120 ALA A CA 1
ATOM 959 C C . ALA A 1 120 ? -2.732 -7.395 6.325 1.00 94.88 120 ALA A C 1
ATOM 961 O O . ALA A 1 120 ? -3.885 -7.458 6.755 1.00 94.88 120 ALA A O 1
ATOM 962 N N . ASP A 1 121 ? -2.020 -8.507 6.128 1.00 94.19 121 ASP A N 1
ATOM 963 C CA . ASP A 1 121 ? -2.540 -9.846 6.438 1.00 94.19 121 ASP A CA 1
ATOM 964 C C . ASP A 1 121 ? -2.695 -10.077 7.951 1.00 94.19 121 ASP A C 1
ATOM 966 O O . ASP A 1 121 ? -3.664 -10.697 8.395 1.00 94.19 121 ASP A O 1
ATOM 970 N N . ARG A 1 122 ? -1.783 -9.516 8.754 1.00 94.25 122 ARG A N 1
ATOM 971 C CA . ARG A 1 122 ? -1.762 -9.651 10.221 1.00 94.25 122 ARG A CA 1
ATOM 972 C C . ARG A 1 122 ? -2.755 -8.747 10.954 1.00 94.25 122 ARG A C 1
ATOM 974 O O . ARG A 1 122 ? -2.998 -8.978 12.138 1.00 94.25 122 ARG A O 1
ATOM 981 N N . LEU A 1 123 ? -3.330 -7.740 10.293 1.00 94.19 123 LEU A N 1
ATOM 982 C CA . LEU A 1 123 ? -4.310 -6.861 10.931 1.00 94.19 123 LEU A CA 1
ATOM 983 C C . LEU A 1 123 ? -5.564 -7.636 11.379 1.00 94.19 123 LEU A C 1
ATOM 985 O O . LEU A 1 123 ? -6.028 -8.534 10.658 1.00 94.19 123 LEU A O 1
ATOM 989 N N . PRO A 1 124 ? -6.135 -7.303 12.553 1.00 93.81 124 PRO A N 1
ATOM 990 C CA . PRO A 1 124 ? -7.398 -7.878 12.999 1.00 93.81 124 PRO A CA 1
ATOM 991 C C . PRO A 1 124 ? -8.545 -7.432 12.086 1.00 93.81 124 PRO A C 1
ATOM 993 O O . PRO A 1 124 ? -8.460 -6.410 11.421 1.00 93.81 124 PRO A O 1
ATOM 996 N N . SER A 1 125 ? -9.613 -8.224 12.040 1.00 93.19 125 SER A N 1
ATOM 997 C CA . SER A 1 125 ? -10.852 -7.845 11.357 1.00 93.19 125 SER A CA 1
ATOM 998 C C . SER A 1 125 ? -11.702 -6.923 12.245 1.00 93.19 125 SER A C 1
ATOM 1000 O O . SER A 1 125 ? -11.772 -7.178 13.452 1.00 93.19 125 SER A O 1
ATOM 1002 N N . PRO A 1 126 ? -12.381 -5.906 11.685 1.00 92.12 126 PRO A N 1
ATOM 1003 C CA . PRO A 1 126 ? -12.254 -5.424 10.307 1.00 92.12 126 PRO A CA 1
ATOM 1004 C C . PRO A 1 126 ? -10.922 -4.690 10.087 1.00 92.12 126 PRO A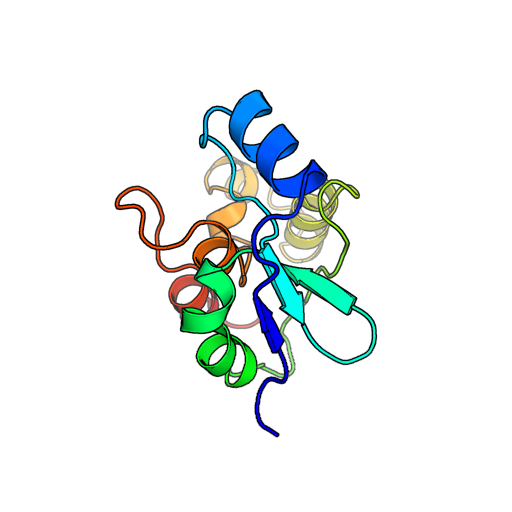 C 1
ATOM 1006 O O . PRO A 1 126 ? -10.435 -4.018 10.998 1.00 92.12 126 PRO A O 1
ATOM 1009 N N . ARG A 1 127 ? -10.365 -4.823 8.878 1.00 90.38 127 ARG A N 1
ATOM 1010 C CA . ARG A 1 127 ? -9.154 -4.114 8.439 1.00 90.38 127 ARG A CA 1
ATOM 1011 C C . ARG A 1 127 ? -9.494 -2.799 7.752 1.00 90.38 127 ARG A C 1
ATOM 1013 O O . ARG A 1 127 ? -10.523 -2.769 7.031 1.00 90.38 127 ARG A O 1
#

InterPro domains:
  IPR000863 Sulfotransferase domain [PF00685] (57-127)
  IPR027417 P-loop containing nucleoside triphosphate hydrolase [G3DSA:3.40.50.300] (2-127)
  IPR027417 P-loop containing nucleoside triphosphate hydrolase [SSF52540] (32-127)

Organism: Lygus hesperus (NCBI:txid30085)

Secondary structure (DSSP, 8-state):
----EEE--S-HHHHHHHHHHTTSS----EEETTTTEEE-TTHHHHHHHHHT----TT-------TTSSHHHHHHHHHHHHTTT-HHHHHHS-HHHHS--TTHHHHH-S-TTS--HHHHHHHSPSP-